Protein AF-A0A7J7X984-F1 (afdb_monomer)

Solvent-accessible surface area (backbone atoms only — not comparable to full-atom values): 7795 Å² total; per-residue (Å²): 135,88,82,84,82,81,85,75,86,77,79,75,89,72,86,81,80,86,79,74,88,71,83,82,76,78,88,65,88,75,76,85,69,80,83,66,80,87,69,84,49,31,27,23,57,65,48,46,91,56,64,68,61,55,51,53,42,49,74,71,65,36,44,78,50,58,75,87,48,83,83,32,37,31,40,40,56,74,62,91,74,60,59,67,65,62,68,71,55,54,94,78,44,44,64,83,69,69,79,72,51,56,53,65,72,33,70,71,41,29,56,54,61,75,71,106

Mean predicted aligned error: 14.82 Å

Radius of gyration: 22.71 Å; Cα contacts (8 Å, |Δi|>4): 96; chains: 1; bounding box: 52×34×80 Å

Structure (mmCIF, N/CA/C/O backbone):
data_AF-A0A7J7X984-F1
#
_entry.id   AF-A0A7J7X984-F1
#
loop_
_atom_site.group_PDB
_atom_site.id
_atom_site.type_symbol
_atom_site.label_atom_id
_atom_site.label_alt_id
_atom_site.label_comp_id
_atom_site.label_asym_id
_atom_site.label_entity_id
_atom_site.label_seq_id
_atom_site.pdbx_PDB_ins_code
_atom_site.Cartn_x
_atom_site.Cartn_y
_atom_site.Cartn_z
_atom_site.occupancy
_atom_site.B_iso_or_equiv
_atom_site.auth_seq_id
_atom_site.auth_comp_id
_atom_site.auth_asym_id
_atom_site.auth_atom_id
_atom_site.pdbx_PDB_model_num
ATOM 1 N N . MET A 1 1 ? -24.332 -17.478 -55.953 1.00 45.19 1 MET A N 1
ATOM 2 C CA . MET A 1 1 ? -24.258 -16.805 -54.639 1.00 45.19 1 MET A CA 1
ATOM 3 C C . MET A 1 1 ? -24.678 -17.813 -53.579 1.00 45.19 1 MET A C 1
ATOM 5 O O . MET A 1 1 ? -25.801 -18.288 -53.684 1.00 45.19 1 MET A O 1
ATOM 9 N N . PRO A 1 2 ? -23.797 -18.229 -52.656 1.00 42.56 2 PRO A N 1
ATOM 10 C CA . PRO A 1 2 ? -24.143 -19.203 -51.625 1.00 42.56 2 PRO A CA 1
ATOM 11 C C . PRO A 1 2 ? -24.810 -18.530 -50.414 1.00 42.56 2 PRO A C 1
ATOM 13 O O . PRO A 1 2 ? -24.433 -17.431 -50.016 1.00 42.56 2 PRO A O 1
ATOM 16 N N . SER A 1 3 ? -25.824 -19.199 -49.871 1.00 44.72 3 SER A N 1
ATOM 17 C CA . SER A 1 3 ? -26.697 -18.787 -48.766 1.00 44.72 3 SER A CA 1
ATOM 18 C C . SER A 1 3 ? -26.040 -18.886 -47.379 1.00 44.72 3 SER A C 1
ATOM 20 O O . SER A 1 3 ? -25.216 -19.766 -47.135 1.00 44.72 3 SER A O 1
ATOM 22 N N . LEU A 1 4 ? -26.441 -17.985 -46.474 1.00 45.97 4 LEU A N 1
ATOM 23 C CA . LEU A 1 4 ? -25.964 -17.858 -45.089 1.00 45.97 4 LEU A CA 1
ATOM 24 C C . LEU A 1 4 ? -26.440 -19.018 -44.181 1.00 45.97 4 LEU A C 1
ATOM 26 O O . LEU A 1 4 ? -27.592 -19.439 -44.308 1.00 45.97 4 LEU A O 1
ATOM 30 N N . PRO A 1 5 ? -25.613 -19.504 -43.232 1.00 47.56 5 PRO A N 1
ATOM 31 C CA . PRO A 1 5 ? -26.034 -20.474 -42.222 1.00 47.56 5 PRO A CA 1
ATOM 32 C C . PRO A 1 5 ? -26.825 -19.823 -41.072 1.00 47.56 5 PRO A C 1
ATOM 34 O O . PRO A 1 5 ? -26.496 -18.729 -40.619 1.00 47.56 5 PRO A O 1
ATOM 37 N N . GLN A 1 6 ? -27.851 -20.539 -40.600 1.00 42.59 6 GLN A N 1
ATOM 38 C CA . GLN A 1 6 ? -28.785 -20.170 -39.528 1.00 42.59 6 GLN A CA 1
ATOM 39 C C . GLN A 1 6 ? -28.126 -19.715 -38.212 1.00 42.59 6 GLN A C 1
ATOM 41 O O . GLN A 1 6 ? -27.202 -20.353 -37.701 1.00 42.59 6 GLN A O 1
ATOM 46 N N . GLU A 1 7 ? -28.694 -18.648 -37.638 1.00 38.41 7 GLU A N 1
ATOM 47 C CA . GLU A 1 7 ? -28.445 -18.135 -36.287 1.00 38.41 7 GLU A CA 1
ATOM 48 C C . GLU A 1 7 ? -28.568 -19.241 -35.230 1.00 38.41 7 GLU A C 1
ATOM 50 O O . GLU A 1 7 ? -29.640 -19.807 -35.004 1.00 38.41 7 GLU A O 1
ATOM 55 N N . ARG A 1 8 ? -27.466 -19.525 -34.528 1.00 41.03 8 ARG A N 1
ATOM 56 C CA . ARG A 1 8 ? -27.526 -20.205 -33.233 1.00 41.03 8 ARG A CA 1
ATOM 57 C C . ARG A 1 8 ? -27.809 -19.157 -32.165 1.00 41.03 8 ARG A C 1
ATOM 59 O O . ARG A 1 8 ? -27.011 -18.246 -31.965 1.00 41.03 8 ARG A O 1
ATOM 66 N N . VAL A 1 9 ? -28.929 -19.324 -31.473 1.00 36.00 9 VAL A N 1
ATOM 67 C CA . VAL A 1 9 ? -29.298 -18.570 -30.273 1.00 36.00 9 VAL A CA 1
ATOM 68 C C . VAL A 1 9 ? -28.212 -18.773 -29.213 1.00 36.00 9 VAL A C 1
ATOM 70 O O . VAL A 1 9 ? -28.051 -19.871 -28.680 1.00 36.00 9 VAL A O 1
ATOM 73 N N . ILE A 1 10 ? -27.440 -17.724 -28.932 1.00 42.22 10 ILE A N 1
ATOM 74 C CA . ILE A 1 10 ? -26.480 -17.701 -27.828 1.00 42.22 10 ILE A CA 1
ATOM 75 C C . ILE A 1 10 ? -27.292 -17.509 -26.545 1.00 42.22 10 ILE A C 1
ATOM 77 O O . ILE A 1 10 ? -27.872 -16.449 -26.317 1.00 42.22 10 ILE A O 1
ATOM 81 N N . GLN A 1 11 ? -27.372 -18.560 -25.729 1.00 35.19 11 GLN A N 1
ATOM 82 C CA . GLN A 1 11 ? -27.896 -18.470 -24.368 1.00 35.19 11 GLN A CA 1
ATOM 83 C C . GLN A 1 11 ? -27.011 -17.507 -23.559 1.00 35.19 11 GLN A C 1
ATOM 85 O O . GLN A 1 11 ? -25.784 -17.586 -23.625 1.00 35.19 11 GLN A O 1
ATOM 90 N N . GLY A 1 12 ? -27.643 -16.563 -22.855 1.00 42.00 12 GLY A N 1
ATOM 91 C CA . GLY A 1 12 ? -26.964 -15.533 -22.066 1.00 42.00 12 GLY A CA 1
ATOM 92 C C . GLY A 1 12 ? -26.079 -16.107 -20.950 1.00 42.00 12 GLY A C 1
ATOM 93 O O . GLY A 1 12 ? -26.233 -17.272 -20.576 1.00 42.00 12 GLY A O 1
ATOM 94 N N . PRO A 1 13 ? -25.142 -15.309 -20.407 1.00 38.47 13 PRO A N 1
ATOM 95 C CA . PRO A 1 13 ? -24.226 -15.783 -19.381 1.00 38.47 13 PRO A CA 1
ATOM 96 C C . PRO A 1 13 ? -24.994 -16.086 -18.089 1.00 38.47 13 PRO A C 1
ATOM 98 O O . PRO A 1 13 ? -25.708 -15.240 -17.552 1.00 38.47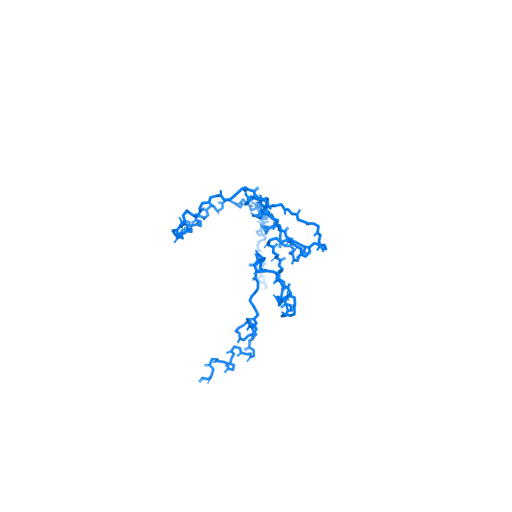 13 PRO A O 1
ATOM 101 N N . SER A 1 14 ? -24.840 -17.316 -17.607 1.00 45.75 14 SER A N 1
ATOM 102 C CA . SER A 1 14 ? -25.302 -17.775 -16.300 1.00 45.75 14 SER A CA 1
ATOM 103 C C . SER A 1 14 ? -24.619 -16.998 -15.163 1.00 45.75 14 SER A C 1
ATOM 105 O O . SER A 1 14 ? -23.463 -16.594 -15.327 1.00 45.75 14 SER A O 1
ATOM 107 N N . PRO A 1 15 ? -25.269 -16.825 -13.995 1.00 41.41 15 PRO A N 1
ATOM 108 C CA . PRO A 1 15 ? -24.628 -16.239 -12.821 1.00 41.41 15 PRO A CA 1
ATOM 109 C C . PRO A 1 15 ? -23.418 -17.091 -12.430 1.00 41.41 15 PRO A C 1
ATOM 111 O O . PRO A 1 15 ? -23.522 -18.312 -12.322 1.00 41.41 15 PRO A O 1
ATOM 114 N N . LEU A 1 16 ? -22.259 -16.457 -12.270 1.00 39.53 16 LEU A N 1
ATOM 115 C CA . LEU A 1 16 ? -21.046 -17.125 -11.814 1.00 39.53 16 LEU A CA 1
ATOM 116 C 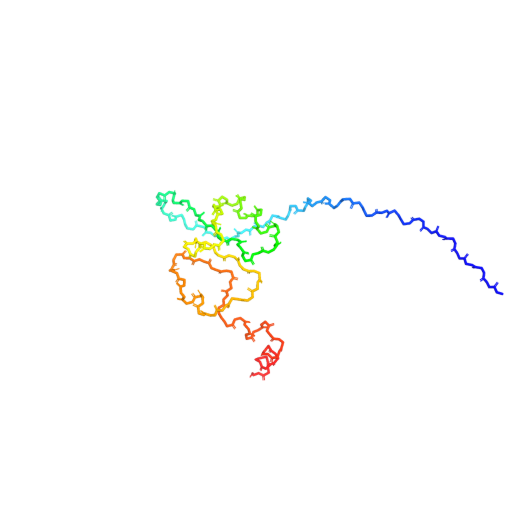C . LEU A 1 16 ? -21.214 -17.486 -10.331 1.00 39.53 16 LEU A C 1
ATOM 118 O O . LEU A 1 16 ? -21.043 -16.630 -9.466 1.00 39.53 16 LEU A O 1
ATOM 122 N N . ASP A 1 17 ? -21.540 -18.747 -10.049 1.00 39.00 17 ASP A N 1
ATOM 123 C CA . ASP A 1 17 ? -21.381 -19.342 -8.721 1.00 39.00 17 ASP A CA 1
ATOM 124 C C . ASP A 1 17 ? -19.885 -19.384 -8.387 1.00 39.00 17 ASP A C 1
ATOM 126 O O . ASP A 1 17 ? -19.135 -20.250 -8.844 1.00 39.00 17 ASP A O 1
ATOM 130 N N . LEU A 1 18 ? -19.429 -18.413 -7.597 1.00 42.78 18 LEU A N 1
ATOM 131 C CA . LEU A 1 18 ? -18.058 -18.331 -7.103 1.00 42.78 18 LEU A CA 1
ATOM 132 C C . LEU A 1 18 ? -17.868 -19.263 -5.894 1.00 42.78 18 LEU A C 1
ATOM 134 O O . LEU A 1 18 ? -17.493 -18.825 -4.814 1.00 42.78 18 LEU A O 1
ATOM 138 N N . ASN A 1 19 ? -18.117 -20.559 -6.080 1.00 42.72 19 ASN A N 1
ATOM 139 C CA . ASN A 1 19 ? -17.753 -21.602 -5.120 1.00 42.72 19 ASN A CA 1
ATOM 140 C C . ASN A 1 19 ? -16.519 -22.350 -5.629 1.00 42.72 19 ASN A C 1
ATOM 142 O O . ASN A 1 19 ? -16.585 -23.512 -6.023 1.00 42.72 19 ASN A O 1
ATOM 146 N N . THR A 1 20 ? -15.377 -21.665 -5.619 1.00 41.50 20 THR A N 1
ATOM 147 C CA . THR A 1 20 ? -14.072 -22.322 -5.726 1.00 41.50 20 THR A CA 1
ATOM 148 C C . THR A 1 20 ? -13.385 -22.185 -4.375 1.00 41.50 20 THR A C 1
ATOM 150 O O . THR A 1 20 ? -12.589 -21.272 -4.157 1.00 41.50 20 THR A O 1
ATOM 153 N N . GLU A 1 21 ? -13.703 -23.093 -3.451 1.00 40.56 21 GLU A N 1
ATOM 154 C CA . GLU A 1 21 ? -12.885 -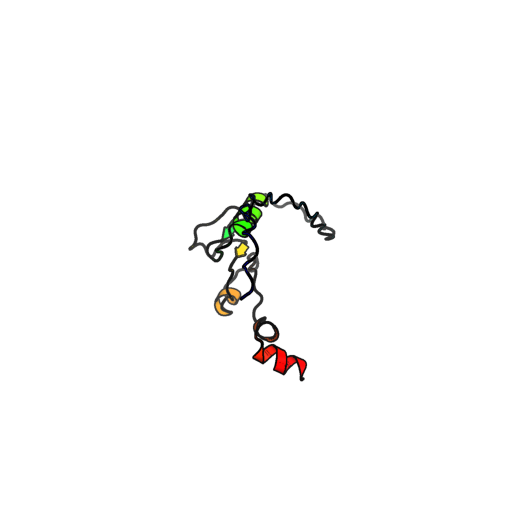23.308 -2.260 1.00 40.56 21 GLU A CA 1
ATOM 155 C C . GLU A 1 21 ? -11.524 -23.865 -2.696 1.00 40.56 21 GLU A C 1
ATOM 157 O O . GLU A 1 21 ? -11.315 -25.070 -2.822 1.00 40.56 21 GLU A O 1
ATOM 162 N N . LEU A 1 22 ? -10.574 -22.971 -2.964 1.00 39.69 22 LEU A N 1
ATOM 163 C CA . LEU A 1 22 ? -9.163 -23.325 -2.927 1.00 39.69 22 LEU A CA 1
ATOM 164 C C . LEU A 1 22 ? -8.738 -23.322 -1.455 1.00 39.69 22 LEU A C 1
ATOM 166 O O . LEU A 1 22 ? -8.779 -22.262 -0.824 1.00 39.69 22 LEU A O 1
ATOM 170 N N . PRO A 1 23 ? -8.285 -24.449 -0.881 1.00 35.00 23 PRO A N 1
ATOM 171 C CA . PRO A 1 23 ? -7.700 -24.422 0.444 1.00 35.00 23 PRO A CA 1
ATOM 172 C C . PRO A 1 23 ? -6.343 -23.720 0.336 1.00 35.00 23 PRO A C 1
ATOM 174 O O . PRO A 1 23 ? -5.335 -24.330 -0.024 1.00 35.00 23 PRO A O 1
ATOM 177 N N . TYR A 1 24 ? -6.297 -22.421 0.639 1.00 44.47 24 TYR A N 1
ATOM 178 C CA . TYR A 1 24 ? -5.037 -21.717 0.863 1.00 44.47 24 TYR A CA 1
ATOM 179 C C . TYR A 1 24 ? -4.386 -22.284 2.132 1.00 44.47 24 TYR A C 1
ATOM 181 O O . TYR A 1 24 ? -4.608 -21.827 3.255 1.00 44.47 24 TYR A O 1
ATOM 189 N N . GLN A 1 25 ? -3.596 -23.343 1.960 1.00 38.53 25 GLN A N 1
ATOM 190 C CA . GLN A 1 25 ? -2.857 -23.983 3.037 1.00 38.53 25 GLN A CA 1
ATOM 191 C C . GLN A 1 25 ? -1.611 -23.142 3.352 1.00 38.53 25 GLN A C 1
ATOM 193 O O . GLN A 1 25 ? -0.529 -23.338 2.806 1.00 38.53 25 GLN A O 1
ATOM 198 N N . SER A 1 26 ? -1.761 -22.170 4.253 1.00 43.16 26 SER A N 1
ATOM 199 C CA . SER A 1 26 ? -0.627 -21.444 4.830 1.00 43.16 26 SER A CA 1
ATOM 200 C C . SER A 1 26 ? 0.193 -22.389 5.718 1.00 43.16 26 SER A C 1
ATOM 202 O O . SER A 1 26 ? -0.084 -22.554 6.907 1.00 43.16 26 SER A O 1
ATOM 204 N N . THR A 1 27 ? 1.230 -23.024 5.165 1.00 38.78 27 THR A N 1
ATOM 205 C CA . THR A 1 27 ? 2.208 -23.816 5.931 1.00 38.78 27 THR A CA 1
ATOM 206 C C . THR A 1 27 ? 3.220 -22.907 6.633 1.00 38.78 27 THR A C 1
ATOM 208 O O . THR A 1 27 ? 4.431 -23.036 6.469 1.00 38.78 27 THR A O 1
ATOM 211 N N . MET A 1 28 ? 2.745 -21.954 7.431 1.00 40.22 28 MET A N 1
ATOM 212 C CA . MET A 1 28 ? 3.594 -21.167 8.322 1.00 40.22 28 MET A CA 1
ATOM 213 C C . MET A 1 28 ? 3.394 -21.695 9.739 1.00 40.22 28 MET A C 1
ATOM 215 O O . MET A 1 28 ? 2.369 -21.436 10.371 1.00 40.22 28 MET A O 1
ATOM 219 N N . LYS A 1 29 ? 4.372 -22.455 10.255 1.00 41.66 29 LYS A N 1
ATOM 220 C CA . LYS A 1 29 ? 4.396 -22.903 11.657 1.00 41.66 29 LYS A CA 1
ATOM 221 C C . LYS A 1 29 ? 4.326 -21.675 12.575 1.00 41.66 29 LYS A C 1
ATOM 223 O O . LYS A 1 29 ? 5.339 -21.034 12.857 1.00 41.66 29 LYS A O 1
ATOM 228 N N . ARG A 1 30 ? 3.119 -21.330 13.040 1.00 48.53 30 ARG A N 1
ATOM 229 C CA . ARG A 1 30 ? 2.872 -20.237 13.987 1.00 48.53 30 ARG A CA 1
ATOM 230 C C . ARG A 1 30 ? 3.523 -20.591 15.323 1.00 48.53 30 ARG A C 1
ATOM 232 O O . ARG A 1 30 ? 2.968 -21.346 16.116 1.00 48.53 30 ARG A O 1
ATOM 239 N N . LYS A 1 31 ? 4.697 -20.015 15.600 1.00 40.28 31 LYS A N 1
ATOM 240 C CA . LYS A 1 31 ? 5.224 -19.937 16.970 1.00 40.28 31 LYS A CA 1
ATOM 241 C C . LYS A 1 31 ? 4.198 -19.168 17.807 1.00 40.28 31 LYS A C 1
ATOM 243 O O . LYS A 1 31 ? 3.994 -17.975 17.585 1.00 40.28 31 LYS A O 1
ATOM 248 N N . VAL A 1 32 ? 3.537 -19.855 18.739 1.00 45.09 32 VAL A N 1
ATOM 249 C CA . VAL A 1 32 ? 2.555 -19.270 19.662 1.00 45.09 32 VAL A CA 1
ATOM 250 C C . VAL A 1 32 ? 3.284 -18.297 20.591 1.00 45.09 32 VAL A C 1
ATOM 252 O O . VAL A 1 32 ? 3.788 -18.662 21.650 1.00 45.09 32 VAL A O 1
ATOM 255 N N . ARG A 1 33 ? 3.389 -17.033 20.174 1.00 48.41 33 ARG A N 1
ATOM 256 C CA . ARG A 1 33 ? 3.786 -15.938 21.060 1.00 48.41 33 ARG A CA 1
ATOM 257 C C . ARG A 1 33 ? 2.597 -15.607 21.962 1.00 48.41 33 ARG A C 1
ATOM 259 O O . ARG A 1 33 ? 1.477 -15.439 21.484 1.00 48.41 33 ARG A O 1
ATOM 266 N N . LYS A 1 34 ? 2.862 -15.565 23.274 1.00 41.59 34 LYS A N 1
ATOM 267 C CA . LYS A 1 34 ? 1.906 -15.286 24.359 1.00 41.59 34 LYS A CA 1
ATOM 268 C C . LYS A 1 34 ? 0.938 -14.161 23.966 1.00 41.59 34 LYS A C 1
ATOM 270 O O . LYS A 1 34 ? 1.379 -13.058 23.649 1.00 41.59 34 LYS A O 1
ATOM 275 N N . LYS A 1 35 ? -0.368 -14.454 24.006 1.00 49.34 35 LYS A N 1
ATOM 276 C CA . LYS A 1 35 ? -1.453 -13.498 23.739 1.00 49.34 35 LYS A CA 1
ATOM 277 C C . LYS A 1 35 ? -1.374 -12.344 24.747 1.00 49.34 35 LYS A C 1
ATOM 279 O O . LYS A 1 35 ? -1.843 -12.473 25.874 1.00 49.34 35 LYS A O 1
ATOM 284 N N . LYS A 1 36 ? -0.780 -11.216 24.347 1.00 49.97 36 LYS A N 1
ATOM 285 C CA . LYS A 1 36 ? -1.095 -9.918 24.961 1.00 49.97 36 LYS A CA 1
ATOM 286 C C . LYS A 1 36 ? -2.551 -9.587 24.613 1.00 49.97 36 LYS A C 1
ATOM 288 O O . LYS A 1 36 ? -3.029 -10.024 23.566 1.00 49.97 36 LYS A O 1
ATOM 293 N N . LYS A 1 37 ? -3.250 -8.910 25.536 1.00 46.41 37 LYS A N 1
ATOM 294 C CA . LYS A 1 37 ? -4.672 -8.515 25.450 1.00 46.41 37 LYS A CA 1
ATOM 295 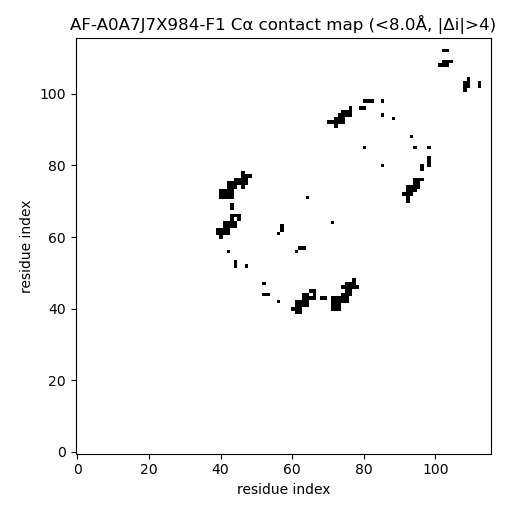C C . LYS A 1 37 ? -5.058 -8.200 24.001 1.00 46.41 37 LYS A C 1
ATOM 297 O O . LYS A 1 37 ? -4.327 -7.458 23.354 1.00 46.41 37 LYS A O 1
ATOM 302 N N . LYS A 1 38 ? -6.157 -8.797 23.517 1.00 52.91 38 LYS A N 1
ATOM 303 C CA . LYS A 1 38 ? -6.700 -8.626 22.160 1.00 52.91 38 LYS A CA 1
ATOM 304 C C . LYS A 1 38 ? -6.977 -7.137 21.904 1.00 52.91 38 LYS A C 1
ATOM 306 O O . LYS A 1 38 ? -8.080 -6.671 22.151 1.00 52.91 38 LYS A O 1
ATOM 311 N N . GLY A 1 39 ? -5.960 -6.388 21.491 1.00 62.50 39 GLY A N 1
ATOM 312 C CA . GLY A 1 39 ? -6.152 -5.094 20.859 1.00 62.50 39 GLY A CA 1
ATOM 313 C C . GLY A 1 39 ? -6.817 -5.371 19.525 1.00 62.50 39 GLY A C 1
ATOM 314 O O . GLY A 1 39 ? -6.349 -6.235 18.780 1.00 62.50 39 GLY A O 1
ATOM 315 N N . THR A 1 40 ? -7.950 -4.729 19.280 1.00 77.75 40 THR A N 1
ATOM 316 C CA . THR A 1 40 ? -8.630 -4.811 17.994 1.00 77.75 40 THR A CA 1
ATOM 317 C C . THR A 1 40 ? -7.663 -4.360 16.909 1.00 77.75 40 THR A C 1
ATOM 319 O O . THR A 1 40 ? -7.096 -3.275 17.014 1.00 77.75 40 THR A O 1
ATOM 322 N N . ILE A 1 41 ? -7.423 -5.214 15.915 1.00 89.44 41 ILE A N 1
ATOM 323 C CA . ILE A 1 41 ? -6.528 -4.883 14.809 1.00 89.44 41 ILE A CA 1
ATOM 324 C C . ILE A 1 41 ? -7.344 -4.092 13.790 1.00 89.44 41 ILE A C 1
ATOM 326 O O . ILE A 1 41 ? -8.413 -4.538 13.376 1.00 89.44 41 ILE A O 1
ATOM 330 N N . THR A 1 42 ? -6.859 -2.916 13.417 1.00 93.44 42 THR A N 1
ATOM 331 C CA . THR A 1 42 ? -7.544 -2.017 12.487 1.00 93.44 42 THR A CA 1
ATOM 332 C C . THR A 1 42 ? -6.982 -2.113 11.073 1.00 93.44 42 THR A C 1
ATOM 334 O O . THR A 1 42 ? -5.805 -2.429 10.880 1.00 93.44 42 THR A O 1
ATOM 337 N N . ALA A 1 43 ? -7.817 -1.842 10.072 1.00 94.06 43 ALA A N 1
ATOM 338 C CA . ALA A 1 43 ? -7.418 -1.830 8.671 1.00 94.06 43 ALA A CA 1
ATOM 339 C C . ALA A 1 43 ? -8.011 -0.631 7.918 1.00 94.06 43 ALA A C 1
ATOM 341 O O . ALA A 1 43 ? -9.228 -0.452 7.888 1.00 94.06 43 ALA A O 1
ATOM 342 N N . ASN A 1 44 ? -7.150 0.133 7.247 1.00 94.38 44 ASN A N 1
ATOM 343 C CA . ASN A 1 44 ? -7.540 1.154 6.285 1.00 94.38 44 ASN A CA 1
ATOM 344 C C . ASN A 1 44 ? -7.621 0.524 4.886 1.00 94.38 44 ASN A C 1
ATOM 346 O O . ASN A 1 44 ? -6.641 -0.018 4.366 1.00 94.38 44 ASN A O 1
ATOM 350 N N . VAL A 1 45 ? -8.814 0.603 4.294 1.00 93.62 45 VAL A N 1
ATOM 351 C CA . VAL A 1 45 ? -9.154 0.086 2.956 1.00 93.62 45 VAL A CA 1
ATOM 352 C C . VAL A 1 45 ? -9.659 1.195 2.024 1.00 93.62 45 VAL A C 1
ATOM 354 O O . VAL A 1 45 ? -10.384 0.926 1.065 1.00 93.62 45 VAL A O 1
ATOM 357 N N . ALA A 1 46 ? -9.305 2.451 2.300 1.00 92.00 46 ALA A N 1
ATOM 358 C CA . ALA A 1 46 ? -9.636 3.585 1.438 1.00 92.00 46 ALA A CA 1
ATOM 359 C C . ALA A 1 46 ? -8.943 3.475 0.072 1.00 92.00 46 ALA A C 1
ATOM 361 O O . ALA A 1 46 ? -9.506 3.831 -0.960 1.00 92.00 46 ALA A O 1
ATOM 362 N N . GLY A 1 47 ? -7.729 2.917 0.057 1.00 91.44 47 GLY A N 1
ATOM 363 C CA . GLY A 1 47 ? -6.905 2.770 -1.139 1.00 91.44 47 GLY A CA 1
ATOM 364 C C . GLY A 1 47 ? -7.292 1.612 -2.062 1.00 91.44 47 GLY A C 1
ATOM 365 O O . GLY A 1 47 ? -6.592 1.406 -3.056 1.00 91.44 47 GLY A O 1
ATOM 366 N N . THR A 1 48 ? -8.356 0.853 -1.761 1.00 94.38 48 THR A N 1
ATOM 367 C CA . THR A 1 48 ? -8.827 -0.237 -2.629 1.00 94.38 48 THR A CA 1
ATOM 368 C C . THR A 1 48 ? -10.149 0.073 -3.317 1.00 94.38 48 THR A C 1
ATOM 370 O O . THR A 1 48 ? -11.065 0.640 -2.726 1.00 94.38 48 THR A O 1
ATOM 373 N N . LYS A 1 49 ? -10.294 -0.351 -4.569 1.00 95.19 49 LYS A N 1
ATOM 374 C CA . LYS A 1 49 ? -11.574 -0.389 -5.291 1.00 95.19 49 LYS A CA 1
ATOM 375 C C . LYS A 1 49 ? -12.168 -1.794 -5.353 1.00 95.19 49 LYS A C 1
ATOM 377 O O . LYS A 1 49 ? -13.297 -1.950 -5.805 1.00 95.19 49 LYS A O 1
ATOM 382 N N . PHE A 1 50 ? -11.427 -2.809 -4.913 1.00 95.31 50 PHE A N 1
ATOM 383 C CA . PHE A 1 50 ? -11.833 -4.202 -5.025 1.00 95.31 50 PHE A CA 1
ATOM 384 C C . PHE A 1 50 ? -12.624 -4.645 -3.793 1.00 95.31 50 PHE A C 1
ATOM 386 O O . PHE A 1 50 ? -12.142 -4.591 -2.663 1.00 95.31 50 PHE A O 1
ATOM 393 N N . GLU A 1 51 ? -13.847 -5.121 -4.015 1.00 93.06 51 GLU A N 1
ATOM 394 C CA . GLU A 1 51 ? -14.741 -5.563 -2.940 1.00 93.06 51 GLU A CA 1
ATOM 395 C C . GLU A 1 51 ? -14.218 -6.807 -2.217 1.00 93.06 51 GLU A C 1
ATOM 397 O O . GLU A 1 51 ? -14.300 -6.888 -0.994 1.00 93.06 51 GLU A O 1
ATOM 402 N N . ILE A 1 52 ? -13.560 -7.713 -2.944 1.00 95.56 52 ILE A N 1
ATOM 403 C CA . ILE A 1 52 ? -12.958 -8.919 -2.364 1.00 95.56 52 ILE A CA 1
ATOM 404 C C . ILE A 1 52 ? -11.930 -8.603 -1.270 1.00 95.56 52 ILE A C 1
ATOM 406 O O . ILE A 1 52 ? -11.854 -9.308 -0.270 1.00 95.56 52 ILE A O 1
ATOM 410 N N . VAL A 1 53 ? -11.170 -7.511 -1.414 1.00 94.50 53 VAL A N 1
ATOM 411 C CA . VAL A 1 53 ? -10.197 -7.086 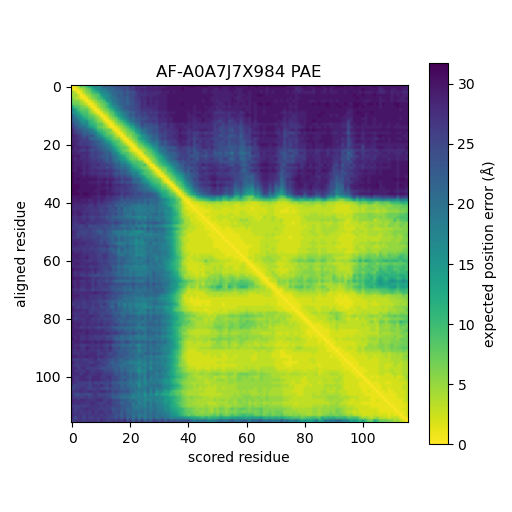-0.398 1.00 94.50 53 VAL A CA 1
ATOM 412 C C . VAL A 1 53 ? -10.922 -6.678 0.882 1.00 94.50 53 VAL A C 1
ATOM 414 O O . VAL A 1 53 ? -10.500 -7.048 1.975 1.00 94.50 53 VAL A O 1
ATOM 417 N N . ARG A 1 54 ? -12.040 -5.955 0.752 1.00 92.62 54 ARG A N 1
ATOM 418 C CA . ARG A 1 54 ? -12.863 -5.537 1.895 1.00 92.62 54 ARG A CA 1
ATOM 419 C C . ARG A 1 54 ? -13.487 -6.738 2.598 1.00 92.62 54 ARG A C 1
ATOM 421 O O . ARG A 1 54 ? -13.424 -6.803 3.819 1.00 92.62 54 ARG A O 1
ATOM 428 N N . LEU A 1 55 ? -14.014 -7.689 1.828 1.00 93.50 55 LEU A N 1
ATOM 429 C CA . LEU A 1 55 ? -14.636 -8.906 2.347 1.00 93.50 55 LEU A CA 1
ATOM 430 C C . LEU A 1 55 ? -13.642 -9.759 3.142 1.00 93.50 55 LEU A C 1
ATOM 432 O O . LEU A 1 55 ? -13.927 -10.132 4.272 1.00 93.50 55 LEU A O 1
ATOM 436 N N . VAL A 1 56 ? -12.442 -9.993 2.604 1.00 95.25 56 VAL A N 1
ATOM 437 C CA . VAL A 1 56 ? -11.410 -10.789 3.292 1.00 95.25 56 VAL A CA 1
ATOM 438 C C . VAL A 1 56 ? -10.916 -10.100 4.568 1.00 95.25 56 VAL A C 1
ATOM 440 O O . VAL A 1 56 ? -10.630 -10.760 5.564 1.00 95.25 56 VAL A O 1
ATOM 443 N N . ILE A 1 57 ? -10.796 -8.771 4.566 1.00 91.75 57 ILE A N 1
ATOM 444 C CA . ILE A 1 57 ? -10.374 -8.009 5.752 1.00 91.75 57 ILE A CA 1
ATOM 445 C C . ILE A 1 57 ? -11.427 -8.102 6.865 1.00 91.75 57 ILE A C 1
ATOM 447 O O . ILE A 1 57 ? -11.060 -8.306 8.026 1.00 91.75 57 ILE A O 1
ATOM 451 N N . ASP A 1 58 ? -12.707 -8.015 6.505 1.00 89.69 58 ASP A N 1
ATOM 452 C CA . ASP A 1 58 ? -13.830 -8.184 7.431 1.00 89.69 58 ASP A CA 1
ATOM 453 C C . ASP A 1 58 ? -13.904 -9.622 7.980 1.00 89.69 58 ASP A C 1
ATOM 455 O O . ASP A 1 58 ? -13.949 -9.826 9.193 1.00 89.69 58 ASP A O 1
ATOM 459 N N . GLU A 1 59 ? -13.766 -10.632 7.112 1.00 91.94 59 GLU A N 1
ATOM 460 C CA . GLU A 1 59 ? -13.735 -12.055 7.488 1.00 91.94 59 GLU A CA 1
ATOM 461 C C . GLU A 1 59 ? -12.573 -12.382 8.444 1.00 91.94 59 GLU A C 1
ATOM 463 O O . GLU A 1 59 ? -12.704 -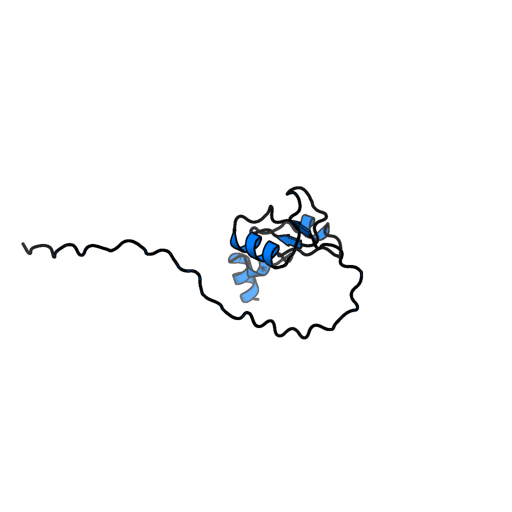13.170 9.384 1.00 91.94 59 GLU A O 1
ATOM 468 N N . MET A 1 60 ? -11.428 -11.725 8.256 1.00 89.06 60 MET A N 1
ATOM 469 C CA . MET A 1 60 ? -10.261 -11.858 9.129 1.00 89.06 60 MET A CA 1
ATOM 470 C C . MET A 1 60 ? -10.425 -11.149 10.489 1.00 89.06 60 MET A C 1
ATOM 472 O O . MET A 1 60 ? -9.547 -11.273 11.353 1.00 89.06 60 MET A O 1
ATOM 476 N N . GLY A 1 61 ? -11.530 -10.427 10.703 1.00 87.50 61 GLY A N 1
ATOM 477 C CA . GLY A 1 61 ? -11.866 -9.748 11.954 1.00 87.50 61 GLY A CA 1
ATOM 478 C C . GLY A 1 61 ? -11.109 -8.438 12.179 1.00 87.50 61 GLY A C 1
ATOM 479 O O . GLY A 1 61 ? -10.901 -8.043 13.331 1.00 87.50 61 GLY A O 1
ATOM 480 N N . PHE A 1 62 ? -10.653 -7.785 11.108 1.00 90.31 62 PHE A N 1
ATOM 481 C CA . PHE A 1 62 ? -10.073 -6.447 11.194 1.00 90.31 62 PHE A CA 1
ATOM 482 C C . PHE A 1 62 ? -11.184 -5.400 11.221 1.00 90.31 62 PHE A C 1
ATOM 484 O O . PHE A 1 62 ? -12.122 -5.463 10.433 1.00 90.31 62 PHE A O 1
ATOM 491 N N . MET A 1 63 ? -11.058 -4.389 12.081 1.00 89.75 63 MET A N 1
ATOM 492 C CA . MET A 1 63 ? -12.007 -3.275 12.055 1.00 89.75 63 MET A CA 1
ATOM 493 C C . MET A 1 6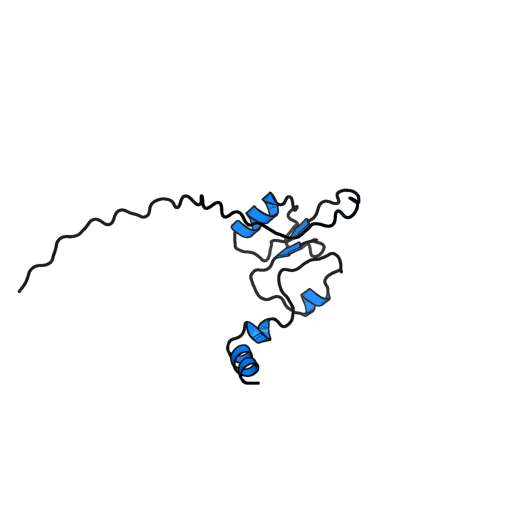3 ? -11.600 -2.237 11.020 1.00 89.75 63 MET A C 1
ATOM 495 O O . MET A 1 63 ? -10.497 -1.688 11.083 1.00 89.75 63 MET A O 1
ATOM 499 N N . LYS A 1 64 ? -12.517 -1.951 10.091 1.00 89.50 64 LYS A N 1
ATOM 500 C CA . LYS A 1 64 ? -12.354 -0.874 9.120 1.00 89.50 64 LYS A CA 1
ATOM 501 C C . LYS A 1 64 ? -12.271 0.473 9.842 1.00 89.50 64 LYS A C 1
ATOM 503 O O . LYS A 1 64 ? -13.162 0.824 10.614 1.00 89.50 64 LYS A O 1
ATOM 508 N N . THR A 1 65 ? -11.219 1.226 9.559 1.00 91.31 65 THR A N 1
ATOM 509 C CA . THR A 1 65 ? -11.036 2.609 10.016 1.00 91.31 65 THR A CA 1
ATOM 510 C C . THR A 1 65 ? -11.568 3.612 8.990 1.00 91.31 65 THR A C 1
ATOM 512 O O . THR A 1 65 ? -11.806 3.239 7.834 1.00 91.31 65 THR A O 1
ATOM 515 N N . PRO A 1 66 ? -11.823 4.871 9.398 1.00 89.06 66 PRO A N 1
ATOM 516 C CA . PRO A 1 66 ? -12.181 5.922 8.455 1.00 89.06 66 PRO A CA 1
ATOM 517 C C . PRO A 1 66 ? -11.035 6.193 7.475 1.00 89.06 66 PRO A C 1
ATOM 519 O O . PRO A 1 66 ? -9.871 5.915 7.760 1.00 89.06 66 PRO A O 1
ATOM 522 N N . ASP A 1 67 ? -11.375 6.738 6.310 1.00 85.12 67 ASP A N 1
ATOM 523 C CA . ASP A 1 67 ? -10.449 6.793 5.176 1.00 85.12 67 ASP A CA 1
ATOM 524 C C . ASP A 1 67 ? -9.218 7.682 5.440 1.00 85.12 67 ASP A C 1
ATOM 526 O O . ASP A 1 67 ? -8.132 7.397 4.934 1.00 85.12 67 ASP A O 1
ATOM 530 N N . GLU A 1 68 ? -9.367 8.697 6.293 1.00 84.00 68 GLU A N 1
ATOM 531 C CA . GLU A 1 68 ? -8.302 9.618 6.720 1.00 84.00 68 GLU A CA 1
ATOM 532 C C . GLU A 1 68 ? -7.448 9.080 7.885 1.00 84.00 68 GLU A C 1
ATOM 534 O O . GLU A 1 68 ? -6.506 9.740 8.319 1.00 84.00 68 GLU A O 1
ATOM 539 N N . ASP A 1 69 ? -7.751 7.891 8.420 1.00 84.25 69 ASP A N 1
ATOM 540 C CA . ASP A 1 69 ? -7.024 7.341 9.565 1.00 84.25 69 ASP A CA 1
ATOM 541 C C . ASP A 1 69 ? -5.731 6.632 9.145 1.00 84.25 69 ASP A C 1
ATOM 543 O O . ASP A 1 69 ? -5.706 5.468 8.713 1.00 84.25 69 ASP A O 1
ATOM 547 N N . GLU A 1 70 ? -4.629 7.348 9.340 1.00 81.94 70 GLU A N 1
ATOM 548 C CA . GLU A 1 70 ? -3.266 6.878 9.113 1.00 81.94 70 GLU A CA 1
ATOM 549 C C . GLU A 1 70 ? -2.691 6.081 10.296 1.00 81.94 70 GLU A C 1
ATOM 551 O O . GLU A 1 70 ? -1.565 5.608 10.200 1.00 81.94 70 GLU A O 1
ATOM 556 N N . THR A 1 71 ? -3.432 5.860 11.393 1.00 88.19 71 THR A N 1
ATOM 557 C CA . THR A 1 71 ? -2.971 5.071 12.564 1.00 88.19 71 THR A CA 1
ATOM 558 C C . THR A 1 71 ? -3.322 3.579 12.485 1.00 88.19 71 THR A C 1
ATOM 560 O O . THR A 1 71 ? -3.058 2.788 13.395 1.00 88.19 71 THR A O 1
ATOM 563 N N . SER A 1 72 ? -3.896 3.169 11.357 1.00 91.94 72 SER A N 1
ATOM 564 C CA . SER A 1 72 ? -4.386 1.816 11.104 1.00 91.94 72 SER A CA 1
ATOM 565 C C . SER A 1 72 ? -3.265 0.768 11.130 1.00 91.94 72 SER A C 1
ATOM 567 O O . SER A 1 72 ? -2.168 1.012 10.621 1.00 91.94 72 SER A O 1
ATOM 569 N N . ASN A 1 73 ? -3.5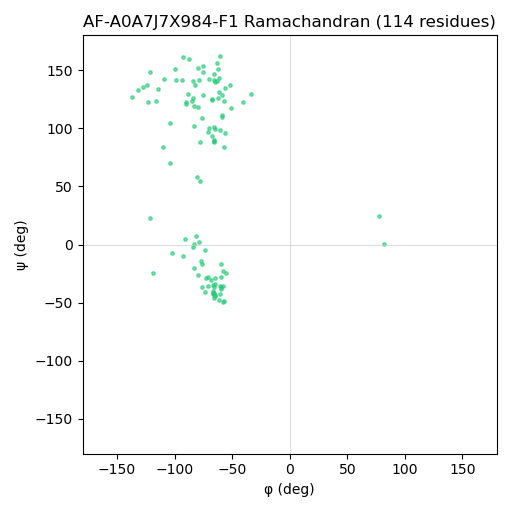14 -0.425 11.691 1.00 93.56 73 ASN A N 1
ATOM 570 C CA . ASN A 1 73 ? -2.499 -1.491 11.723 1.00 93.56 73 ASN A CA 1
ATOM 571 C C . ASN A 1 73 ? -2.175 -2.034 10.326 1.00 93.56 73 ASN A C 1
ATOM 573 O O . ASN A 1 73 ? -1.017 -2.342 10.044 1.00 93.56 73 ASN A O 1
ATOM 577 N N . LEU A 1 74 ? -3.190 -2.186 9.480 1.00 93.88 74 LEU A N 1
ATOM 578 C CA . LEU A 1 74 ? -3.057 -2.580 8.082 1.00 93.88 74 LEU A CA 1
ATOM 579 C C . LEU A 1 74 ? -3.498 -1.419 7.190 1.00 93.88 74 LEU A C 1
ATOM 581 O O . LEU A 1 74 ? -4.552 -0.839 7.419 1.00 93.88 74 LEU A O 1
ATOM 585 N N . ILE A 1 75 ? -2.717 -1.103 6.166 1.00 94.12 75 ILE A N 1
ATOM 586 C CA . ILE A 1 75 ? -3.049 -0.106 5.147 1.00 94.12 75 ILE A CA 1
ATOM 587 C C . ILE A 1 75 ? -2.991 -0.807 3.793 1.00 94.12 75 ILE A C 1
ATOM 589 O O . ILE A 1 75 ? -1.961 -1.387 3.438 1.00 94.12 75 ILE A O 1
ATOM 593 N N . TRP A 1 76 ? -4.098 -0.775 3.050 1.00 95.12 76 TRP A N 1
ATOM 594 C CA . TRP A 1 76 ? -4.192 -1.401 1.734 1.00 95.12 76 TRP A CA 1
ATOM 595 C C . TRP A 1 76 ? -4.436 -0.378 0.626 1.00 95.12 76 TRP A C 1
ATOM 597 O O . TRP A 1 76 ? -5.449 0.324 0.622 1.00 95.12 76 TRP A O 1
ATOM 607 N N . CYS A 1 77 ? -3.539 -0.368 -0.362 1.00 94.38 77 CYS A N 1
ATOM 608 C CA . CYS A 1 77 ? -3.635 0.457 -1.564 1.00 94.38 77 CYS A CA 1
ATOM 609 C C . CYS A 1 77 ? -3.492 -0.397 -2.828 1.00 94.38 77 CYS A C 1
ATOM 611 O O . CYS A 1 77 ? -2.584 -1.220 -2.924 1.00 94.38 77 CYS A O 1
ATOM 613 N N . ASP A 1 78 ? -4.339 -0.185 -3.833 1.00 94.38 78 ASP A N 1
ATOM 614 C CA . ASP A 1 78 ? -4.234 -0.909 -5.109 1.00 94.38 78 ASP A CA 1
ATOM 615 C C . ASP A 1 78 ? -3.096 -0.369 -5.982 1.00 94.38 78 ASP A C 1
ATOM 617 O O . ASP A 1 78 ? -2.409 -1.121 -6.674 1.00 94.38 78 ASP A O 1
ATOM 621 N N . SER A 1 79 ? -2.899 0.947 -5.945 1.00 91.38 79 SER A N 1
ATOM 622 C CA . SER A 1 79 ? -1.866 1.649 -6.706 1.00 91.38 79 SER A CA 1
ATOM 623 C C . SER A 1 79 ? -0.541 1.702 -5.949 1.00 91.38 79 SER A C 1
ATOM 625 O O . SER A 1 79 ? -0.505 1.579 -4.724 1.00 91.38 79 SER A O 1
ATOM 627 N N . ALA A 1 80 ? 0.547 1.935 -6.688 1.00 88.44 80 ALA A N 1
ATOM 628 C CA . ALA A 1 80 ? 1.869 2.140 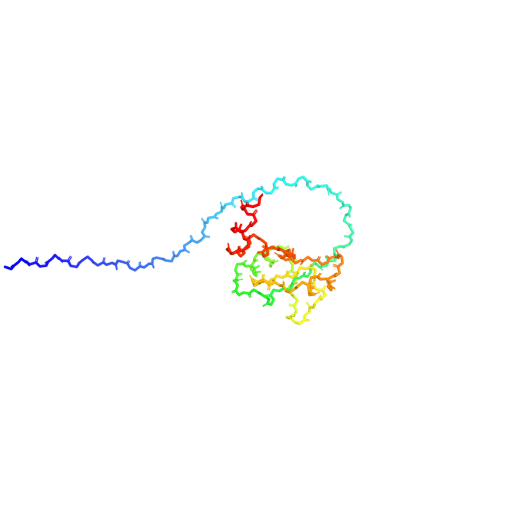-6.106 1.00 88.44 80 ALA A CA 1
ATOM 629 C C . ALA A 1 80 ? 1.854 3.299 -5.096 1.00 88.44 80 ALA A C 1
ATOM 631 O O . ALA A 1 80 ? 1.300 4.367 -5.364 1.00 88.44 80 ALA A O 1
ATOM 632 N N . VAL A 1 81 ? 2.484 3.070 -3.945 1.00 90.06 81 VAL A N 1
ATOM 633 C CA . VAL A 1 81 ? 2.553 4.028 -2.840 1.00 90.06 81 VAL A CA 1
ATOM 634 C C . VAL A 1 81 ? 3.886 4.774 -2.882 1.00 90.06 81 VAL A C 1
ATOM 636 O O . VAL A 1 81 ? 4.926 4.198 -3.201 1.00 90.06 81 VAL A O 1
ATOM 639 N N . GLN A 1 82 ? 3.837 6.069 -2.576 1.00 88.88 82 GLN A N 1
ATOM 640 C CA . GLN A 1 82 ? 5.007 6.933 -2.434 1.00 88.88 82 GLN A CA 1
ATOM 641 C C . GLN A 1 82 ? 5.931 6.446 -1.308 1.00 88.88 82 GLN A C 1
ATOM 643 O O . GLN A 1 82 ? 5.465 5.948 -0.283 1.00 88.88 82 GLN A O 1
ATOM 648 N N . GLN A 1 83 ? 7.246 6.573 -1.497 1.00 89.38 83 GLN A N 1
ATOM 649 C CA . GLN A 1 83 ? 8.222 6.074 -0.520 1.00 89.38 83 GLN A CA 1
ATOM 650 C C . GLN A 1 83 ? 8.176 6.880 0.780 1.00 89.38 83 GLN A C 1
ATOM 652 O O . GLN A 1 83 ? 8.383 6.318 1.850 1.00 89.38 83 GLN A O 1
ATOM 657 N N . GLU A 1 84 ? 7.835 8.162 0.678 1.00 89.19 84 GLU A N 1
ATOM 658 C CA . GLU A 1 84 ? 7.645 9.091 1.787 1.00 89.19 84 GLU A CA 1
ATOM 659 C C . GLU A 1 84 ? 6.569 8.562 2.742 1.00 89.19 84 GLU A C 1
ATOM 661 O O . GLU A 1 84 ? 6.836 8.368 3.925 1.00 89.19 84 GLU A O 1
ATOM 666 N N . LYS A 1 85 ? 5.410 8.159 2.200 1.00 87.06 85 LYS A N 1
ATOM 667 C CA . LYS A 1 85 ? 4.338 7.540 2.993 1.00 87.06 85 LYS A CA 1
ATOM 668 C C . LYS A 1 85 ? 4.775 6.252 3.684 1.00 87.06 85 LYS A C 1
ATOM 670 O O . LYS A 1 85 ? 4.327 5.979 4.787 1.00 87.06 85 LYS A O 1
ATOM 675 N N . ILE A 1 86 ? 5.617 5.437 3.042 1.00 90.06 86 ILE A N 1
ATOM 676 C CA . ILE A 1 86 ? 6.127 4.191 3.643 1.00 90.06 86 ILE A CA 1
ATOM 677 C C . ILE A 1 86 ? 7.116 4.505 4.775 1.00 90.06 86 ILE A C 1
ATOM 679 O O . ILE A 1 86 ? 7.140 3.791 5.776 1.00 90.06 86 ILE A O 1
ATOM 683 N N . ALA A 1 87 ? 7.915 5.563 4.629 1.00 90.94 87 ALA A N 1
ATOM 684 C CA . ALA A 1 87 ? 8.885 6.000 5.629 1.00 90.94 87 ALA A CA 1
ATOM 685 C C . ALA A 1 87 ? 8.228 6.607 6.882 1.00 90.94 87 ALA A C 1
ATOM 687 O O . ALA A 1 87 ? 8.797 6.517 7.967 1.00 90.94 87 ALA A O 1
ATOM 688 N N . GLU A 1 88 ? 7.033 7.184 6.748 1.00 91.56 88 GLU A N 1
ATOM 689 C CA . GLU A 1 88 ? 6.247 7.748 7.857 1.00 91.56 88 GLU A CA 1
ATOM 690 C C . GLU A 1 88 ? 5.535 6.677 8.710 1.00 91.56 88 GLU A C 1
ATOM 692 O O . GLU A 1 88 ? 5.090 6.956 9.829 1.00 91.56 88 GLU A O 1
ATOM 697 N N . LEU A 1 89 ? 5.458 5.431 8.222 1.00 91.94 89 LEU A N 1
ATOM 698 C CA . LEU A 1 89 ? 4.783 4.338 8.922 1.00 91.94 89 LEU A CA 1
ATOM 699 C C . LEU A 1 89 ? 5.470 3.974 10.240 1.00 91.94 89 LEU A C 1
ATOM 701 O O . LEU A 1 89 ? 6.687 3.828 10.343 1.00 91.94 89 LEU A O 1
ATOM 705 N N . GLN A 1 90 ? 4.651 3.699 11.248 1.00 93.38 90 GLN A N 1
ATOM 706 C CA . GLN A 1 90 ? 5.103 3.183 12.531 1.00 93.38 90 GLN A CA 1
ATOM 707 C C . GLN A 1 90 ? 5.465 1.693 12.439 1.00 93.38 90 GLN A C 1
ATOM 709 O O . GLN A 1 90 ? 4.869 0.927 11.684 1.00 93.38 90 GLN A O 1
ATOM 714 N N . ASN A 1 91 ? 6.368 1.221 13.303 1.00 93.50 91 ASN A N 1
ATOM 715 C CA . ASN A 1 91 ? 6.877 -0.163 13.278 1.00 93.50 91 ASN A CA 1
ATOM 716 C C . ASN A 1 91 ? 5.791 -1.252 13.413 1.00 93.50 91 ASN A C 1
ATOM 718 O O . ASN A 1 91 ? 6.016 -2.415 13.050 1.00 93.50 91 ASN A O 1
ATOM 722 N N . TYR A 1 92 ? 4.631 -0.910 13.979 1.00 92.69 92 TYR A N 1
ATOM 723 C CA . TYR A 1 92 ? 3.493 -1.821 14.112 1.00 92.69 92 TYR A CA 1
ATOM 724 C C . TYR A 1 92 ? 2.623 -1.891 12.851 1.00 92.69 92 TYR A C 1
ATOM 726 O O . TYR A 1 92 ? 1.881 -2.860 12.697 1.00 92.69 92 TYR A O 1
ATOM 734 N N . GLN A 1 93 ? 2.705 -0.892 11.973 1.00 95.00 93 GLN A N 1
ATOM 735 C CA . GLN A 1 93 ? 1.879 -0.785 10.780 1.00 95.00 93 GLN A CA 1
ATOM 736 C C . GLN A 1 93 ? 2.411 -1.675 9.667 1.00 95.00 93 GLN A C 1
ATOM 738 O O . GLN A 1 93 ? 3.599 -2.010 9.599 1.00 95.00 93 GLN A O 1
ATOM 743 N N . ARG A 1 94 ? 1.507 -2.110 8.800 1.00 94.56 94 ARG A N 1
ATOM 744 C CA . ARG A 1 94 ? 1.806 -2.941 7.641 1.00 94.56 94 ARG A CA 1
ATOM 745 C C . ARG A 1 94 ? 1.131 -2.341 6.424 1.00 94.56 94 ARG A C 1
ATOM 747 O O . ARG A 1 94 ? -0.053 -2.030 6.471 1.00 94.56 94 ARG A O 1
ATOM 754 N N . ILE A 1 95 ? 1.890 -2.234 5.343 1.00 95.00 95 ILE A N 1
ATOM 755 C CA . ILE A 1 95 ? 1.411 -1.800 4.036 1.00 95.00 95 ILE A CA 1
ATOM 756 C C . ILE A 1 95 ? 1.682 -2.897 3.008 1.00 95.00 95 ILE A C 1
ATOM 758 O O . ILE A 1 95 ? 2.643 -3.656 3.141 1.00 95.00 95 ILE A O 1
ATOM 762 N N . ASN A 1 96 ? 0.825 -3.006 1.997 1.00 95.19 96 ASN A N 1
ATOM 763 C CA . ASN A 1 96 ? 0.894 -4.052 0.975 1.00 95.19 96 ASN A CA 1
ATOM 764 C C . ASN A 1 96 ? 1.900 -3.774 -0.165 1.00 95.19 96 ASN A C 1
ATOM 766 O O . ASN A 1 96 ? 1.951 -4.542 -1.122 1.00 95.19 96 ASN A O 1
ATOM 770 N N . HIS A 1 97 ? 2.711 -2.715 -0.067 1.00 95.25 97 HIS A N 1
ATOM 771 C CA . HIS A 1 97 ? 3.716 -2.332 -1.068 1.00 95.25 97 HIS A CA 1
ATOM 772 C C . HIS A 1 97 ? 5.107 -2.220 -0.449 1.00 95.25 97 HIS A C 1
ATOM 774 O O . HIS A 1 97 ? 5.272 -1.632 0.617 1.00 95.25 97 HIS A O 1
ATOM 780 N N . PHE A 1 98 ? 6.121 -2.732 -1.147 1.00 93.31 98 PHE A N 1
ATOM 781 C CA . PHE A 1 98 ? 7.519 -2.491 -0.791 1.00 93.31 98 PHE A CA 1
ATOM 782 C C . PHE A 1 98 ? 8.075 -1.282 -1.560 1.00 93.31 98 PHE A C 1
ATOM 784 O O . PHE A 1 98 ? 7.786 -1.132 -2.755 1.00 93.31 98 PHE A O 1
ATOM 791 N N . PRO A 1 99 ? 8.910 -0.441 -0.923 1.00 92.44 99 PRO A N 1
ATOM 792 C CA . PRO A 1 99 ? 9.618 0.616 -1.629 1.00 92.44 99 PRO A CA 1
ATOM 793 C C . PRO A 1 99 ? 10.619 -0.005 -2.616 1.00 92.44 99 PRO A C 1
ATOM 795 O O . PRO A 1 99 ? 11.237 -1.028 -2.331 1.00 92.44 99 PRO A O 1
ATOM 798 N N . GLY A 1 100 ? 10.767 0.596 -3.798 1.00 90.25 100 GLY A N 1
ATOM 799 C CA . GLY A 1 100 ? 11.721 0.129 -4.813 1.00 90.25 100 GLY A CA 1
ATOM 800 C C . GLY A 1 100 ? 11.246 -1.032 -5.696 1.00 90.25 100 GLY A C 1
ATOM 801 O O . GLY A 1 100 ? 11.952 -1.398 -6.629 1.00 90.25 100 GLY A O 1
ATOM 802 N N . MET A 1 101 ? 10.027 -1.560 -5.523 1.00 94.69 101 MET A N 1
ATOM 803 C CA . MET A 1 101 ? 9.491 -2.607 -6.421 1.00 94.69 101 MET A CA 1
ATOM 804 C C . MET A 1 101 ? 9.391 -2.174 -7.892 1.00 94.69 101 MET A C 1
ATOM 806 O O . MET A 1 101 ? 9.313 -3.014 -8.788 1.00 94.69 101 MET A O 1
ATOM 810 N N . GLY A 1 102 ? 9.456 -0.867 -8.162 1.00 92.44 102 GLY A N 1
ATOM 811 C CA . GLY A 1 102 ? 9.579 -0.321 -9.513 1.00 92.44 102 GLY A CA 1
ATOM 812 C C . GLY A 1 102 ? 10.774 -0.867 -10.305 1.00 92.44 102 GLY A C 1
ATOM 813 O O . GLY A 1 102 ? 10.678 -0.920 -11.527 1.00 92.44 102 GLY A O 1
ATOM 814 N N . GLU A 1 103 ? 11.832 -1.341 -9.635 1.00 94.69 103 GLU A N 1
ATOM 815 C CA . GLU A 1 103 ? 13.010 -1.965 -10.260 1.00 94.69 103 GLU A CA 1
ATOM 816 C C . GLU A 1 103 ? 12.677 -3.218 -11.083 1.00 94.69 103 GLU A C 1
ATOM 818 O O . GLU A 1 103 ? 13.384 -3.525 -12.044 1.00 94.69 103 GLU A O 1
ATOM 823 N N . ILE A 1 104 ? 11.598 -3.928 -10.728 1.00 95.12 104 ILE A N 1
ATOM 824 C CA . ILE A 1 104 ? 11.136 -5.124 -11.448 1.00 95.12 104 ILE A CA 1
ATOM 825 C C . ILE A 1 104 ? 9.725 -4.975 -12.029 1.00 95.12 104 ILE A C 1
ATOM 827 O O . ILE A 1 104 ? 9.394 -5.639 -13.006 1.00 95.12 104 ILE A O 1
ATOM 831 N N . CYS A 1 105 ? 8.882 -4.103 -11.465 1.00 95.56 105 CYS A N 1
ATOM 832 C CA . CYS A 1 105 ? 7.510 -3.908 -11.940 1.00 95.56 105 CYS A CA 1
ATOM 833 C C . CYS A 1 105 ? 7.429 -3.015 -13.188 1.00 95.56 105 CYS A C 1
ATOM 835 O O . CYS A 1 105 ? 6.478 -3.130 -13.964 1.00 95.56 105 CYS A O 1
ATOM 837 N N . ARG A 1 106 ? 8.397 -2.112 -13.403 1.00 95.00 106 ARG A N 1
ATOM 838 C CA . ARG A 1 106 ? 8.436 -1.287 -14.615 1.00 95.00 106 ARG A CA 1
ATOM 839 C C . ARG A 1 106 ? 9.204 -2.003 -15.722 1.00 95.00 106 ARG A C 1
ATOM 841 O O . ARG A 1 106 ? 10.330 -2.440 -15.512 1.00 95.00 106 ARG A O 1
ATOM 848 N N . LYS A 1 107 ? 8.615 -2.084 -16.920 1.00 96.06 107 LYS A N 1
ATOM 849 C CA . LYS A 1 107 ? 9.190 -2.835 -18.054 1.00 96.06 107 LYS A CA 1
ATOM 850 C C . LYS A 1 107 ? 10.579 -2.332 -18.466 1.00 96.06 107 LYS A C 1
ATOM 852 O O . LYS A 1 107 ? 11.445 -3.137 -18.790 1.00 96.06 107 LYS A O 1
ATOM 857 N N . ASP A 1 108 ? 10.792 -1.018 -18.440 1.00 96.50 108 ASP A N 1
ATOM 858 C CA . ASP A 1 108 ? 12.071 -0.379 -18.759 1.00 96.50 108 ASP A CA 1
ATOM 859 C C . ASP A 1 108 ? 13.164 -0.706 -17.730 1.00 96.50 108 ASP A C 1
ATOM 861 O O . ASP A 1 108 ? 14.296 -1.005 -18.113 1.00 96.50 108 ASP A O 1
ATOM 865 N N . PHE A 1 109 ? 12.837 -0.687 -16.436 1.00 94.69 109 PHE A N 1
ATOM 866 C CA . PHE A 1 109 ? 13.796 -1.012 -15.373 1.00 94.69 109 PHE A CA 1
ATOM 867 C C . PHE A 1 109 ? 14.078 -2.509 -15.304 1.00 94.69 109 PHE A C 1
ATOM 869 O O . PHE A 1 109 ? 15.239 -2.905 -15.223 1.00 94.69 109 PHE A O 1
ATOM 876 N N . LEU A 1 110 ? 13.044 -3.337 -15.459 1.00 96.94 110 LEU A N 1
ATOM 877 C CA . LEU A 1 110 ? 13.183 -4.786 -15.513 1.00 96.94 110 LEU A CA 1
ATOM 878 C C . LEU A 1 110 ? 14.129 -5.218 -16.639 1.00 96.94 110 LEU A C 1
ATOM 880 O O . LEU A 1 110 ? 15.056 -5.985 -16.393 1.00 96.94 110 LEU A O 1
ATOM 884 N N . ALA A 1 111 ? 13.941 -4.696 -17.857 1.00 97.12 111 ALA A N 1
ATOM 885 C CA . ALA A 1 111 ? 14.802 -5.028 -18.992 1.00 97.12 111 ALA A CA 1
ATOM 886 C C . ALA A 1 111 ? 16.267 -4.635 -18.736 1.00 97.12 111 ALA A C 1
ATOM 888 O O . ALA A 1 111 ? 17.179 -5.415 -19.006 1.00 97.12 111 ALA A O 1
ATOM 889 N N . ARG A 1 112 ? 16.500 -3.448 -18.158 1.00 96.44 112 ARG A N 1
ATOM 890 C CA . ARG A 1 112 ? 17.850 -2.978 -17.811 1.00 96.44 112 ARG A CA 1
ATOM 891 C C . ARG A 1 112 ? 18.502 -3.842 -16.736 1.00 96.44 112 ARG A C 1
ATOM 893 O O . ARG A 1 112 ? 19.669 -4.179 -16.873 1.00 96.44 112 ARG A O 1
ATOM 900 N N . ASN A 1 113 ? 17.767 -4.198 -15.686 1.00 94.69 113 ASN A N 1
ATOM 901 C CA . ASN A 1 113 ? 18.290 -4.978 -14.565 1.00 94.69 113 ASN A CA 1
ATOM 902 C C . ASN A 1 113 ? 18.540 -6.448 -14.921 1.00 94.69 113 ASN A C 1
ATOM 904 O O . ASN A 1 113 ? 19.461 -7.032 -14.370 1.00 94.69 113 ASN A O 1
ATOM 908 N N . MET A 1 114 ? 17.786 -7.020 -15.864 1.00 94.69 114 MET A N 1
ATOM 909 C CA . MET A 1 114 ? 18.034 -8.375 -16.383 1.00 94.69 114 MET A CA 1
ATOM 910 C C . MET A 1 114 ? 19.211 -8.453 -17.364 1.00 94.69 114 MET A C 1
ATOM 912 O O . MET A 1 114 ? 19.690 -9.544 -17.651 1.00 94.69 114 MET A O 1
ATOM 916 N N . THR A 1 115 ? 19.650 -7.315 -17.908 1.00 92.75 115 THR A N 1
ATOM 917 C CA . THR A 1 115 ? 20.797 -7.241 -18.833 1.00 92.75 115 THR A CA 1
ATOM 918 C C . THR A 1 115 ? 22.119 -6.964 -18.099 1.00 92.75 115 THR A C 1
ATOM 920 O O . THR A 1 115 ? 23.180 -7.027 -18.717 1.00 92.75 115 THR A O 1
ATOM 923 N N . LYS A 1 116 ? 22.064 -6.624 -16.805 1.00 74.19 116 LYS A N 1
ATOM 924 C CA . LYS A 1 116 ? 23.248 -6.493 -15.942 1.00 74.19 116 LYS A CA 1
ATOM 925 C C . LYS A 1 116 ? 23.762 -7.869 -15.539 1.00 74.19 116 LYS A C 1
ATOM 927 O O . LYS A 1 116 ? 25.001 -7.994 -15.448 1.00 74.19 116 LYS A O 1
#

pLDDT: mean 75.51, std 23.48, range [35.0, 97.12]

InterPro domains:
  IPR004344 Tubulin-tyrosine ligase/Tubulin polyglutamylase [PS51221] (38-116)

Secondary structure (DSSP, 8-state):
-PPPPPPP--PPPPP-----------------------PPPEEEEEE---HHHHHHHHHTTPEEPPTT-TT-SEEEESSPPPHHHHHT--TT-EES--TTTHHHHSHHHHHHHH--

Foldseek 3Di:
DDDDDDDDDDDDDDPDPPPDPDPPPPPDPDPPDDDDPPDQAAEAPLQDPDVVVVVVCVVVRHHYDPNPDPVHQEYEHPDDDDVVSVVPDDPSHDYPDDPPCCCCPPPVNVVVVVVD

Sequence (116 aa):
MPSLPQERVIQGPSPLDLNTELPYQSTMKRKVRKKKKKGTITANVAGTKFEIVRLVIDEMGFMKTPDEDETSNLIWCDSAVQQEKIAELQNYQRINHFPGMGEICRKDFLARNMTK

Nearest PDB structures (foldseek):
  4yls-assembly1_A  TM=1.005E+00  e=4.622E-11  Homo sapiens
  6vzw-assembly1_A  TM=9.359E-01  e=6.102E-06  Mus musculus
  6vzs-assembly3_C  TM=9.348E-01  e=8.580E-06  Mus musculus
  6vzq-assembly2_B  TM=9.371E-01  e=1.382E-05  Mus musculus
  8bhy-assembly1_R  TM=4.920E-01  e=2.566E+00  Homo sapiens

Organism: Rhinolophus ferrumequinum (NCBI:txid59479)